Protein AF-D2D9D9-F1 (afdb_monomer)

Radius of gyration: 27.22 Å; Cα contacts (8 Å, |Δi|>4): 81; chains: 1; bounding box: 69×45×78 Å

Solvent-accessible surface area (backbone atoms only — not comparable to full-atom values): 8453 Å² total; per-residue (Å²): 134,62,68,68,55,54,53,51,51,52,51,54,36,50,55,30,34,56,52,27,52,53,50,51,52,50,52,54,50,52,54,51,50,51,52,51,52,48,51,55,46,52,54,55,36,72,75,48,90,46,71,68,58,36,52,54,34,51,49,49,47,49,50,49,51,51,49,49,52,49,47,52,64,50,51,58,57,39,53,36,64,33,44,45,39,50,65,57,51,53,48,48,53,60,70,25,60,87,40,64,71,54,38,49,53,54,48,51,45,53,74,67,71,53,85,52,22,35,51,56,53,53,52,50,53,48,54,44,49,55,51,52,51,51,51,50,53,51,53,50,52,49,51,52,51,53,50,53,50,50,55,57,56,60,64,71,76,113

Secondary structure (DSSP, 8-state):
--HHHHHHHHHHHHHHHHHHHHHHHHHHHHHHHHHHHHHHHHHHHHH---HHHHHHHHHHHHHHHHHHHHHHHHHHHHHHHSBPPHHHHHHHHHHTTT-HHHHHHHHHHHHTT---BHHHHHHHHHHHHHHHHHHHHHHHHHHHHHHHHHHHHHTT--

Organism: Klebsiella pneumoniae (NCBI:txid573)

Sequence (158 aa):
MHKSENEKIDFILDEHERISRKQGSLCMALGKGFLVIAILCGVATFCVSGLYLKSLCLSVACCCGVFSRIFNYYSVPEESRMVLSRQELLRLMRLTEDVPDVRQELLNRLLSGKKLTGRDEKDIRRLWQEKVDAMQESATRQREQDTIRKFAEESKVC

pLDDT: mean 73.34, std 10.88, range [45.28, 91.06]

Nearest PDB structures (foldseek):
  6z0c-assembly1_A  TM=5.214E-01  e=1.054E+00  Escherichia coli
  6z0c-assembly4_D  TM=5.423E-01  e=1.989E+00  Escherichia coli
  4ilo-assembly1_A  TM=4.657E-01  e=2.107E+00  Chlamydia trachomatis L2/434/Bu
  3na7-assembly1_A  TM=5.092E-01  e=2.655E+00  Helicobacter pylori NCTC 11638

Mean predicted aligned error: 13.53 Å

Structure (mmCIF, N/CA/C/O backbone):
data_AF-D2D9D9-F1
#
_entry.id   AF-D2D9D9-F1
#
loop_
_atom_site.group_PDB
_atom_site.id
_atom_site.type_symbol
_atom_site.label_atom_id
_atom_site.label_alt_id
_atom_site.label_comp_id
_atom_site.label_asym_id
_atom_site.label_entity_id
_atom_site.label_seq_id
_atom_site.pdbx_PDB_ins_code
_atom_site.Cartn_x
_atom_site.Cartn_y
_atom_site.Cartn_z
_atom_site.occupancy
_atom_site.B_iso_or_equiv
_atom_site.auth_seq_id
_atom_site.auth_comp_id
_atom_site.auth_asym_id
_atom_site.auth_atom_id
_atom_site.pdbx_PDB_model_num
ATOM 1 N N . MET A 1 1 ? -21.467 23.357 1.519 1.00 49.03 1 MET A N 1
ATOM 2 C CA . MET A 1 1 ? -20.131 23.715 0.992 1.00 49.03 1 MET A CA 1
ATOM 3 C C . MET A 1 1 ? -19.292 22.465 0.654 1.00 49.03 1 MET A C 1
ATOM 5 O O . MET A 1 1 ? -18.087 22.510 0.791 1.00 49.03 1 MET A O 1
ATOM 9 N N . HIS A 1 2 ? -19.892 21.361 0.172 1.00 54.91 2 HIS A N 1
ATOM 10 C CA . HIS A 1 2 ? -19.190 20.068 -0.008 1.00 54.91 2 HIS A CA 1
ATOM 11 C C . HIS A 1 2 ? -18.722 19.760 -1.439 1.00 54.91 2 HIS A C 1
ATOM 13 O O . HIS A 1 2 ? -17.926 18.851 -1.650 1.00 54.91 2 HIS A O 1
ATOM 19 N N . LYS A 1 3 ? -19.197 20.507 -2.442 1.00 56.75 3 LYS A N 1
ATOM 20 C CA . LYS A 1 3 ? -18.865 20.228 -3.848 1.00 56.75 3 LYS A CA 1
ATOM 21 C C . LYS A 1 3 ? -17.393 20.529 -4.167 1.00 56.75 3 LYS A C 1
ATOM 23 O O . LYS A 1 3 ? -16.736 19.738 -4.826 1.00 56.75 3 LYS A O 1
ATOM 28 N N . SER A 1 4 ? -16.867 21.614 -3.594 1.00 68.00 4 SER A N 1
ATOM 29 C CA . SER A 1 4 ? -15.474 22.043 -3.775 1.00 68.00 4 SER A CA 1
ATOM 30 C C . SER A 1 4 ? -14.457 21.075 -3.154 1.00 68.00 4 SER A C 1
ATOM 32 O O . SER A 1 4 ? -13.384 20.872 -3.712 1.00 68.00 4 SER A O 1
ATOM 34 N N . GLU A 1 5 ? -14.777 20.464 -2.011 1.00 64.44 5 GLU A N 1
ATOM 35 C CA . GLU A 1 5 ? -13.865 19.535 -1.329 1.00 64.44 5 GLU A CA 1
ATOM 36 C C . GLU A 1 5 ? -13.764 18.202 -2.070 1.00 64.44 5 GLU A C 1
ATOM 38 O O . GLU A 1 5 ? -12.663 17.698 -2.281 1.00 64.44 5 GLU A O 1
ATOM 43 N N . ASN A 1 6 ? -14.893 17.678 -2.549 1.00 69.25 6 ASN A N 1
ATOM 44 C CA . ASN A 1 6 ? -14.914 16.440 -3.322 1.00 69.25 6 ASN A CA 1
ATOM 45 C C . ASN A 1 6 ? -14.174 16.584 -4.660 1.00 69.25 6 ASN A C 1
ATOM 47 O O . ASN A 1 6 ? -13.436 15.682 -5.044 1.00 69.25 6 ASN A O 1
ATOM 51 N N . GLU A 1 7 ? -14.311 17.728 -5.336 1.00 76.44 7 GLU A N 1
ATOM 52 C CA . GLU A 1 7 ? -13.581 18.017 -6.579 1.00 76.44 7 GLU A CA 1
ATOM 53 C C . GLU A 1 7 ? -12.063 18.120 -6.344 1.00 76.44 7 GLU A C 1
ATOM 55 O O . GLU A 1 7 ? -11.275 17.606 -7.136 1.00 76.44 7 GLU A O 1
ATOM 60 N N . LYS A 1 8 ? -11.632 18.719 -5.224 1.00 70.94 8 LYS A N 1
ATOM 61 C CA . LYS A 1 8 ? -10.208 18.770 -4.847 1.00 70.94 8 LYS A CA 1
ATOM 62 C C . LYS A 1 8 ? -9.639 17.388 -4.542 1.00 70.94 8 LYS A C 1
ATOM 64 O O . LYS A 1 8 ? -8.515 17.098 -4.944 1.00 70.94 8 LYS A O 1
ATOM 69 N N . ILE A 1 9 ? -10.400 16.550 -3.839 1.00 69.38 9 ILE A N 1
ATOM 70 C CA . ILE A 1 9 ? -9.984 15.180 -3.529 1.00 69.38 9 ILE A CA 1
ATOM 71 C C . ILE A 1 9 ? -9.822 14.388 -4.824 1.00 69.38 9 ILE A C 1
ATOM 73 O O . ILE A 1 9 ? -8.786 13.758 -4.998 1.00 69.38 9 ILE A O 1
ATOM 77 N N . ASP A 1 10 ? -10.783 14.463 -5.748 1.00 75.19 10 ASP A N 1
ATOM 78 C CA . ASP A 1 10 ? -10.720 13.710 -7.007 1.00 75.19 10 ASP A CA 1
ATOM 79 C C . ASP A 1 10 ? -9.559 14.185 -7.905 1.00 75.19 10 ASP A C 1
ATOM 81 O O . ASP A 1 10 ? -8.875 13.361 -8.506 1.00 75.19 10 ASP A O 1
ATOM 85 N N . PHE A 1 11 ? -9.232 15.485 -7.901 1.00 75.69 11 PHE A N 1
ATOM 86 C CA . PHE A 1 11 ? -8.048 16.013 -8.593 1.00 75.69 11 PHE A CA 1
ATOM 87 C C . PHE A 1 11 ? -6.722 15.494 -8.009 1.00 75.69 11 PHE A C 1
ATOM 89 O O . PHE A 1 11 ? -5.820 15.096 -8.748 1.00 75.69 11 PHE A O 1
ATOM 96 N N . ILE A 1 12 ? -6.589 15.468 -6.677 1.00 72.31 12 ILE A N 1
ATOM 97 C CA . ILE A 1 12 ? -5.400 14.910 -6.006 1.00 72.31 12 ILE A CA 1
ATOM 98 C C . ILE A 1 12 ? -5.264 13.418 -6.327 1.00 72.31 12 ILE A C 1
ATOM 100 O O . ILE A 1 12 ? -4.156 12.917 -6.531 1.00 72.31 12 ILE A O 1
ATOM 104 N N . LEU A 1 13 ? -6.399 12.724 -6.390 1.00 71.50 13 LEU A N 1
ATOM 105 C CA . LEU A 1 13 ? -6.495 11.301 -6.672 1.00 71.50 13 LEU A CA 1
ATOM 106 C C . LEU A 1 13 ? -6.054 10.969 -8.106 1.00 71.50 13 LEU A C 1
ATOM 108 O O . LEU A 1 13 ? -5.306 10.009 -8.300 1.00 71.50 13 LEU A O 1
ATOM 112 N N . ASP A 1 14 ? -6.461 11.781 -9.083 1.00 77.19 14 ASP A N 1
ATOM 113 C CA . ASP A 1 14 ? -6.068 11.637 -10.490 1.00 77.19 14 ASP A CA 1
ATOM 114 C C . ASP A 1 14 ? -4.567 11.902 -10.698 1.00 77.19 14 ASP A C 1
ATOM 116 O O . ASP A 1 14 ? -3.873 11.123 -11.356 1.00 77.19 14 ASP A O 1
ATOM 120 N N . GLU A 1 15 ? -4.003 12.930 -10.052 1.00 74.94 15 GLU A N 1
ATOM 121 C CA . GLU A 1 15 ? -2.561 13.201 -10.149 1.00 74.94 15 GLU A CA 1
ATOM 122 C C . GLU A 1 15 ? -1.727 12.091 -9.484 1.00 74.94 15 GLU A C 1
ATOM 124 O O . GLU A 1 15 ? -0.679 11.690 -10.005 1.00 74.94 15 GLU A O 1
ATOM 129 N N . HIS A 1 16 ? -2.210 11.535 -8.369 1.00 71.94 16 HIS A N 1
ATOM 130 C CA . HIS A 1 16 ? -1.629 10.348 -7.741 1.00 71.94 16 HIS A CA 1
ATOM 131 C C . HIS A 1 16 ? -1.633 9.139 -8.684 1.00 71.94 16 HIS A C 1
ATOM 133 O O . HIS A 1 16 ? -0.610 8.464 -8.829 1.00 71.94 16 HIS A O 1
ATOM 139 N N . GLU A 1 17 ? -2.751 8.886 -9.369 1.00 71.44 17 GLU A N 1
ATOM 140 C CA . GLU A 1 17 ? -2.871 7.806 -10.347 1.00 71.44 17 GLU A CA 1
ATOM 141 C C . GLU A 1 17 ? -1.933 8.013 -11.541 1.00 71.44 17 GLU A C 1
ATOM 143 O O . GLU A 1 17 ? -1.247 7.077 -11.962 1.00 71.44 17 GLU A O 1
ATOM 148 N N . ARG A 1 18 ? -1.834 9.240 -12.059 1.00 70.88 18 ARG A N 1
ATOM 149 C CA . ARG A 1 18 ? -0.951 9.578 -13.180 1.00 70.88 18 ARG A CA 1
ATOM 150 C C . ARG A 1 18 ? 0.517 9.330 -12.842 1.00 70.88 18 ARG A C 1
ATOM 152 O O . ARG A 1 18 ? 1.255 8.760 -13.652 1.00 70.88 18 ARG A O 1
ATOM 159 N N . ILE A 1 19 ? 0.942 9.719 -11.641 1.00 68.62 19 ILE A N 1
ATOM 160 C CA . ILE A 1 19 ? 2.311 9.502 -11.159 1.00 68.62 19 ILE A CA 1
ATOM 161 C C . ILE A 1 19 ? 2.565 8.014 -10.911 1.00 68.62 19 ILE A C 1
ATOM 163 O O . ILE A 1 19 ? 3.588 7.496 -11.365 1.00 68.62 19 ILE A O 1
ATOM 167 N N . SER A 1 20 ? 1.628 7.323 -10.259 1.00 65.88 20 SER A N 1
ATOM 168 C CA . SER A 1 20 ? 1.707 5.883 -9.995 1.00 65.88 20 SER A CA 1
ATOM 169 C C . SER A 1 20 ? 1.818 5.086 -11.297 1.00 65.88 20 SER A C 1
ATOM 171 O O . SER A 1 20 ? 2.719 4.265 -11.453 1.00 65.88 20 SER A O 1
ATOM 173 N N . ARG A 1 21 ? 0.998 5.405 -12.305 1.00 67.06 21 ARG A N 1
ATOM 174 C CA . ARG A 1 21 ? 1.032 4.764 -13.627 1.00 67.06 21 ARG A CA 1
ATOM 175 C C . ARG A 1 21 ? 2.357 5.009 -14.350 1.00 67.06 21 ARG A C 1
ATOM 177 O O . ARG A 1 21 ? 2.911 4.090 -14.954 1.00 67.06 21 ARG A O 1
ATOM 184 N N . LYS A 1 22 ? 2.896 6.231 -14.268 1.00 70.31 22 LYS A N 1
ATOM 185 C CA . LYS A 1 22 ? 4.189 6.579 -14.874 1.00 70.31 22 LYS A CA 1
ATOM 186 C C . LYS A 1 22 ? 5.347 5.848 -14.187 1.00 70.31 22 LYS A C 1
ATOM 188 O O . LYS A 1 22 ? 6.198 5.297 -14.879 1.00 70.31 22 LYS A O 1
ATOM 193 N N . GLN A 1 23 ? 5.356 5.786 -12.854 1.00 64.25 23 GLN A N 1
ATOM 194 C CA . GLN A 1 23 ? 6.354 5.030 -12.089 1.00 64.25 23 GLN A CA 1
ATOM 195 C C . GLN A 1 23 ? 6.238 3.518 -12.326 1.00 64.25 23 GLN A C 1
ATOM 197 O O . GLN A 1 23 ? 7.249 2.872 -12.589 1.00 64.25 23 GLN A O 1
ATOM 202 N N . GLY A 1 24 ? 5.025 2.961 -12.320 1.00 65.19 24 GLY A N 1
ATOM 203 C CA . GLY A 1 24 ? 4.778 1.544 -12.588 1.00 65.19 24 GLY A CA 1
ATOM 204 C C . GLY A 1 24 ? 5.219 1.128 -13.992 1.00 65.19 24 GLY A C 1
ATOM 205 O O . GLY A 1 24 ? 5.879 0.103 -14.156 1.00 65.19 24 GLY A O 1
ATOM 206 N N . SER A 1 25 ? 4.949 1.957 -15.007 1.00 65.88 25 SER A N 1
ATOM 207 C CA . SER A 1 25 ? 5.425 1.709 -16.373 1.00 65.88 25 SER A CA 1
ATOM 208 C C . SER A 1 25 ? 6.951 1.744 -16.477 1.00 65.88 25 SER A C 1
ATOM 210 O O . SER A 1 25 ? 7.521 0.925 -17.196 1.00 65.88 25 SER A O 1
ATOM 212 N N . LEU A 1 26 ? 7.618 2.668 -15.778 1.00 65.62 26 LEU A N 1
ATOM 213 C CA . LEU A 1 26 ? 9.080 2.757 -15.772 1.00 65.62 26 LEU A CA 1
ATOM 214 C C . LEU A 1 26 ? 9.713 1.569 -15.039 1.00 65.62 26 LEU A C 1
ATOM 216 O O . LEU A 1 26 ? 10.640 0.962 -15.566 1.00 65.62 26 LEU A O 1
ATOM 220 N N . CYS A 1 27 ? 9.174 1.181 -13.882 1.00 63.75 27 CYS A N 1
ATOM 221 C CA . CYS A 1 27 ? 9.647 0.026 -13.120 1.00 63.75 27 CYS A CA 1
ATOM 222 C C . CYS A 1 27 ? 9.476 -1.282 -13.909 1.00 63.75 27 CYS A C 1
ATOM 224 O O . CYS A 1 27 ? 10.411 -2.076 -14.015 1.00 63.75 27 CYS A O 1
ATOM 226 N N . MET A 1 28 ? 8.312 -1.495 -14.536 1.00 64.00 28 MET A N 1
ATOM 227 C CA . MET A 1 28 ? 8.078 -2.676 -15.374 1.00 64.00 28 MET A CA 1
ATOM 228 C C . MET A 1 28 ? 8.971 -2.697 -16.620 1.00 64.00 28 MET A C 1
ATOM 230 O O . MET A 1 28 ? 9.445 -3.765 -17.010 1.00 64.00 28 MET A O 1
ATOM 234 N N . ALA A 1 29 ? 9.217 -1.542 -17.247 1.00 66.88 29 ALA A N 1
ATOM 235 C CA . ALA A 1 29 ? 10.105 -1.444 -18.404 1.00 66.88 29 ALA A CA 1
ATOM 236 C C . ALA A 1 29 ? 11.567 -1.732 -18.027 1.00 66.88 29 ALA A C 1
ATOM 238 O O . ALA A 1 29 ? 12.229 -2.513 -18.712 1.00 66.88 29 ALA A O 1
ATOM 239 N N . LEU A 1 30 ? 12.050 -1.168 -16.916 1.00 66.75 30 LEU A N 1
ATOM 240 C CA . LEU A 1 30 ? 13.402 -1.408 -16.405 1.00 66.75 30 LEU A CA 1
ATOM 241 C C . LEU A 1 30 ? 13.598 -2.873 -15.994 1.00 66.75 30 LEU A C 1
ATOM 243 O O . LEU A 1 30 ? 14.586 -3.488 -16.394 1.00 66.75 30 LEU A O 1
ATOM 247 N N . GLY A 1 31 ? 12.633 -3.465 -15.282 1.00 67.62 31 GLY A N 1
ATOM 248 C CA . GLY A 1 31 ? 12.682 -4.875 -14.886 1.00 67.62 31 GLY A CA 1
ATOM 249 C C . GLY A 1 31 ? 12.711 -5.833 -16.083 1.00 67.62 31 GLY A C 1
ATOM 250 O O . GLY A 1 31 ? 13.525 -6.757 -16.120 1.00 67.62 31 GLY A O 1
ATOM 251 N N . LYS A 1 32 ? 11.882 -5.585 -17.109 1.00 70.06 32 LYS A N 1
ATOM 252 C CA . LYS A 1 32 ? 11.898 -6.371 -18.356 1.00 70.06 32 LYS A CA 1
ATOM 253 C C . LYS A 1 32 ? 13.202 -6.192 -19.136 1.00 70.06 32 LYS A C 1
ATOM 255 O O . LYS A 1 32 ? 13.741 -7.178 -19.632 1.00 70.06 32 LYS A O 1
ATOM 260 N N . GLY A 1 33 ? 13.726 -4.968 -19.219 1.00 70.12 33 GLY A N 1
ATOM 261 C CA . GLY A 1 33 ? 15.007 -4.690 -19.872 1.00 70.12 33 GLY A CA 1
ATOM 262 C C . GLY A 1 33 ? 16.161 -5.452 -19.221 1.00 70.12 33 GLY A C 1
ATOM 263 O O . GLY A 1 33 ? 16.961 -6.077 -19.916 1.00 70.12 33 GLY A O 1
ATOM 264 N N . PHE A 1 34 ? 16.197 -5.487 -17.888 1.00 69.69 34 PHE A N 1
ATOM 265 C CA . PHE A 1 34 ? 17.227 -6.207 -17.145 1.00 69.69 34 PHE A CA 1
ATOM 266 C C . PHE A 1 34 ? 17.178 -7.725 -17.376 1.00 69.69 34 PHE A C 1
ATOM 268 O O . PHE A 1 34 ? 18.216 -8.356 -17.575 1.00 69.69 34 PHE A O 1
ATOM 275 N N . LEU A 1 35 ? 15.973 -8.303 -17.438 1.00 69.69 35 LEU A N 1
ATOM 276 C CA . LEU A 1 35 ? 15.772 -9.722 -17.746 1.00 69.69 35 LEU A CA 1
ATOM 277 C C . LEU A 1 35 ? 16.284 -10.082 -19.152 1.00 69.69 35 LEU A C 1
ATOM 279 O O . LEU A 1 35 ? 16.972 -11.085 -19.325 1.00 69.69 35 LEU A O 1
ATOM 283 N N . VAL A 1 36 ? 15.981 -9.251 -20.154 1.00 75.94 36 VAL A N 1
ATOM 284 C CA . VAL A 1 36 ? 16.428 -9.471 -21.540 1.00 75.94 36 VAL A CA 1
ATOM 285 C C . VAL A 1 36 ? 17.951 -9.388 -21.644 1.00 75.94 36 VAL A C 1
ATOM 287 O O . VAL A 1 36 ? 18.563 -10.252 -22.271 1.00 75.94 36 VAL A O 1
ATOM 290 N N . ILE A 1 37 ? 18.576 -8.405 -20.986 1.00 74.75 37 ILE A N 1
ATOM 291 C CA . ILE A 1 37 ? 20.041 -8.273 -20.937 1.00 74.75 37 ILE A CA 1
ATOM 292 C C . ILE A 1 37 ? 20.673 -9.506 -20.277 1.00 74.75 37 ILE A C 1
ATOM 294 O O . ILE A 1 37 ? 21.664 -10.027 -20.787 1.00 74.75 37 ILE A O 1
ATOM 298 N N . ALA A 1 38 ? 20.086 -10.016 -19.190 1.00 68.44 38 ALA A N 1
ATOM 299 C CA . ALA A 1 38 ? 20.570 -11.219 -18.519 1.00 68.44 38 ALA A CA 1
ATOM 300 C C . ALA A 1 38 ? 20.495 -12.466 -19.420 1.00 68.44 38 ALA A C 1
ATOM 302 O O . ALA A 1 38 ? 21.457 -13.231 -19.484 1.00 68.44 38 ALA A O 1
ATOM 303 N N . ILE A 1 39 ? 19.395 -12.650 -20.161 1.00 75.44 39 ILE A N 1
ATOM 304 C CA . ILE A 1 39 ? 19.228 -13.774 -21.097 1.00 75.44 39 ILE A CA 1
ATOM 305 C C . ILE A 1 39 ? 20.220 -13.666 -22.262 1.00 75.44 39 ILE A C 1
ATOM 307 O O . ILE A 1 39 ? 20.899 -14.643 -22.573 1.00 75.44 39 ILE A O 1
ATOM 311 N N . LEU A 1 40 ? 20.355 -12.483 -22.875 1.00 76.00 40 LEU A N 1
ATOM 312 C CA . LEU A 1 40 ? 21.316 -12.245 -23.960 1.00 76.00 40 LEU A CA 1
ATOM 313 C C . LEU A 1 40 ? 22.759 -12.485 -23.502 1.00 76.00 40 LEU A C 1
ATOM 315 O O . LEU A 1 40 ? 23.536 -13.111 -24.223 1.00 76.00 40 LEU A O 1
ATOM 319 N N . CYS A 1 41 ? 23.105 -12.043 -22.290 1.00 70.06 41 CYS A N 1
ATOM 320 C CA . CYS A 1 41 ? 24.408 -12.311 -21.691 1.00 70.06 41 CYS A CA 1
ATOM 321 C C . CYS A 1 41 ? 24.620 -13.817 -21.476 1.00 70.06 41 CYS A C 1
ATOM 323 O O . CYS A 1 41 ? 25.656 -14.346 -21.872 1.00 70.06 41 CYS A O 1
ATOM 325 N N . GLY A 1 42 ? 23.612 -14.529 -20.960 1.00 67.81 42 GLY A N 1
ATOM 326 C CA . GLY A 1 42 ? 23.624 -15.987 -20.822 1.00 67.81 42 GLY A CA 1
ATOM 327 C C . GLY A 1 42 ? 23.888 -16.714 -22.143 1.00 67.81 42 GLY A C 1
ATOM 328 O O . GLY A 1 42 ? 24.768 -17.571 -22.20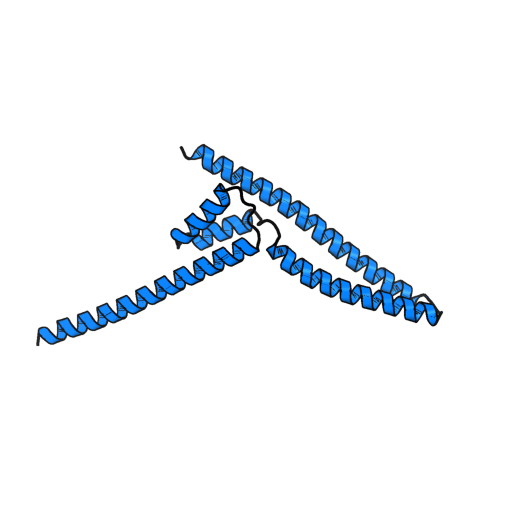7 1.00 67.81 42 GLY A O 1
ATOM 329 N N . VAL A 1 43 ? 23.199 -16.335 -23.222 1.00 71.56 43 VAL A N 1
ATOM 330 C CA . VAL A 1 43 ? 23.396 -16.934 -24.555 1.00 71.56 43 VAL A CA 1
ATOM 331 C C . VAL A 1 43 ? 24.794 -16.627 -25.105 1.00 71.56 43 VAL A C 1
ATOM 333 O O . VAL A 1 43 ? 25.463 -17.524 -25.617 1.00 71.56 43 VAL A O 1
ATOM 336 N N . ALA A 1 44 ? 25.286 -15.396 -24.939 1.00 65.69 44 ALA A N 1
ATOM 337 C CA . ALA A 1 44 ? 26.636 -15.019 -25.356 1.00 65.69 44 ALA A CA 1
ATOM 338 C C . ALA A 1 44 ? 27.725 -15.835 -24.634 1.00 65.69 44 ALA A C 1
ATOM 340 O O . ALA A 1 44 ? 28.724 -16.197 -25.256 1.00 65.69 44 ALA A O 1
ATOM 341 N N . THR A 1 45 ? 27.515 -16.199 -23.360 1.00 64.12 45 THR A N 1
ATOM 342 C CA . THR A 1 45 ? 28.445 -17.075 -22.621 1.00 64.12 45 THR A CA 1
ATOM 343 C C . THR A 1 45 ? 28.576 -18.463 -23.263 1.00 64.12 45 THR A C 1
ATOM 345 O O . THR A 1 45 ? 29.656 -19.057 -23.238 1.00 64.12 45 THR A O 1
ATOM 348 N N . PHE A 1 46 ? 27.489 -18.971 -23.857 1.00 63.53 46 PHE A N 1
ATOM 349 C CA . PHE A 1 46 ? 27.408 -20.312 -24.433 1.00 63.53 46 PHE A CA 1
ATOM 350 C C . PHE A 1 46 ? 28.051 -20.386 -25.825 1.00 63.53 46 PHE A C 1
ATOM 352 O O . PHE A 1 46 ? 28.641 -21.404 -26.182 1.00 63.53 46 PHE A O 1
ATOM 359 N N . CYS A 1 47 ? 27.990 -19.298 -26.600 1.00 62.12 47 CYS A N 1
ATOM 360 C CA . CYS A 1 47 ? 28.494 -19.250 -27.975 1.00 62.12 47 CYS A CA 1
ATOM 361 C C . CYS A 1 47 ? 30.015 -19.040 -28.103 1.00 62.12 47 CYS A C 1
ATOM 363 O O . CYS A 1 47 ? 30.549 -19.202 -29.199 1.00 62.12 47 CYS A O 1
ATOM 365 N N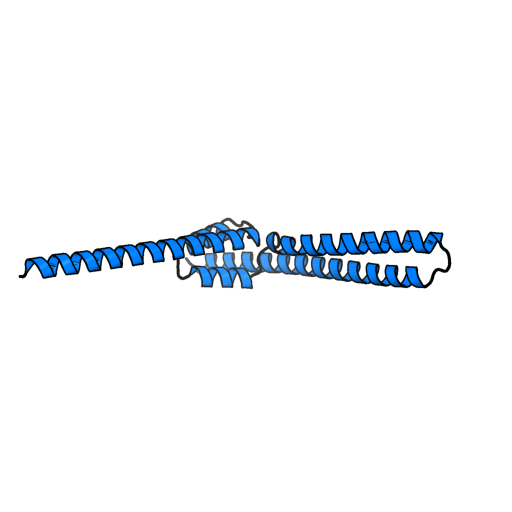 . VAL A 1 48 ? 30.733 -18.673 -27.034 1.00 61.81 48 VAL A N 1
ATOM 366 C CA . VAL A 1 48 ? 32.161 -18.321 -27.129 1.00 61.81 48 VAL A CA 1
ATOM 367 C C . VAL A 1 48 ? 33.081 -19.449 -26.642 1.00 61.81 48 VAL A C 1
ATOM 369 O O . VAL A 1 48 ? 33.068 -19.843 -25.477 1.00 61.81 48 VAL A O 1
ATOM 372 N N . SER A 1 49 ? 33.958 -19.933 -27.528 1.00 62.66 49 SER A N 1
ATOM 373 C CA . SER A 1 49 ? 34.887 -21.052 -27.271 1.00 62.66 49 SER A CA 1
ATOM 374 C C . SER A 1 49 ? 36.150 -20.695 -26.465 1.00 62.66 49 SER A C 1
ATOM 376 O O . SER A 1 49 ? 36.880 -21.594 -26.053 1.00 62.66 49 SER A O 1
ATOM 378 N N . GLY A 1 50 ? 36.426 -19.412 -26.207 1.00 67.00 50 GLY A N 1
ATOM 379 C CA . GLY A 1 50 ? 37.625 -18.964 -25.483 1.00 67.00 50 GLY A CA 1
ATOM 380 C C . GLY A 1 50 ? 37.484 -19.025 -23.956 1.00 67.00 50 GLY A C 1
ATOM 381 O O . GLY A 1 50 ? 36.558 -18.437 -23.402 1.00 67.00 50 GLY A O 1
ATOM 382 N N . LEU A 1 51 ? 38.433 -19.667 -23.260 1.00 63.69 51 LEU A N 1
ATOM 383 C CA . LEU A 1 51 ? 38.466 -19.780 -21.785 1.00 63.69 51 LEU A CA 1
ATOM 384 C C . LEU A 1 51 ? 38.402 -18.418 -21.067 1.00 63.69 51 LEU A C 1
ATOM 386 O O . LEU A 1 51 ? 37.729 -18.284 -20.046 1.00 63.69 51 LEU A O 1
ATOM 390 N N . TYR A 1 52 ? 39.050 -17.394 -21.629 1.00 61.84 52 TYR A N 1
ATOM 391 C CA . TYR A 1 52 ? 39.067 -16.038 -21.069 1.00 61.84 52 TYR A CA 1
ATOM 392 C C . TYR A 1 52 ? 37.706 -15.338 -21.192 1.00 61.84 52 TYR A C 1
ATOM 394 O O . TYR A 1 52 ? 37.217 -14.744 -20.233 1.00 61.84 52 TYR A O 1
ATOM 402 N N . LEU A 1 53 ? 37.057 -15.471 -22.355 1.00 66.38 53 LEU A N 1
ATOM 403 C CA . LEU A 1 53 ? 35.708 -14.951 -22.568 1.00 66.38 53 LEU A CA 1
ATOM 404 C C . LEU A 1 53 ? 34.680 -15.707 -21.726 1.00 66.38 53 LEU A C 1
ATOM 406 O O . LEU A 1 53 ? 33.811 -15.056 -21.168 1.00 66.38 53 LEU A O 1
ATOM 410 N N . LYS A 1 54 ? 34.806 -17.029 -21.542 1.00 68.75 54 LYS A N 1
ATOM 411 C CA . LYS A 1 54 ? 33.937 -17.806 -20.637 1.00 68.75 54 LYS A CA 1
ATOM 412 C C . LYS A 1 54 ? 33.990 -17.295 -19.198 1.00 68.75 54 LYS A C 1
ATOM 414 O O . LYS A 1 54 ? 32.942 -17.103 -18.592 1.00 68.75 54 LYS A O 1
ATOM 419 N N . SER A 1 55 ? 35.190 -17.030 -18.677 1.00 68.62 55 SER A N 1
ATOM 420 C CA . SER A 1 55 ? 35.372 -16.462 -17.333 1.00 68.62 55 SER A CA 1
ATOM 421 C C . SER A 1 55 ? 34.774 -15.053 -17.217 1.00 68.62 55 SER A C 1
ATOM 423 O O . SER A 1 55 ? 34.005 -14.776 -16.295 1.00 68.62 55 SER A O 1
ATOM 425 N N . LEU A 1 56 ? 35.040 -14.179 -18.197 1.00 67.56 56 LEU A N 1
ATOM 426 C CA . LEU A 1 56 ? 34.483 -12.824 -18.240 1.00 67.56 56 LEU A CA 1
ATOM 427 C C . LEU A 1 56 ? 32.946 -12.839 -18.313 1.00 67.56 56 LEU A C 1
ATOM 429 O O . LEU A 1 56 ? 32.280 -12.088 -17.609 1.00 67.56 56 LEU A O 1
ATOM 433 N N . CYS A 1 57 ? 32.371 -13.721 -19.130 1.00 66.62 57 CYS A N 1
ATOM 434 C CA . CYS A 1 57 ? 30.927 -13.831 -19.313 1.00 66.62 57 CYS A CA 1
ATOM 435 C C . CYS A 1 57 ? 30.234 -14.457 -18.089 1.00 66.62 57 CYS A C 1
ATOM 437 O O . CYS A 1 57 ? 29.163 -13.997 -17.707 1.00 66.62 57 CYS A O 1
ATOM 439 N N . LEU A 1 58 ? 30.858 -15.434 -17.418 1.00 68.25 58 LEU A N 1
ATOM 440 C CA . LEU A 1 58 ? 30.364 -15.979 -16.146 1.00 68.25 58 LEU A CA 1
ATOM 441 C C . LEU A 1 58 ? 30.370 -14.913 -15.039 1.00 68.25 58 LEU A C 1
ATOM 443 O O . LEU A 1 58 ? 29.410 -14.804 -14.279 1.00 68.25 58 LEU A O 1
ATOM 447 N N . SER A 1 59 ? 31.430 -14.102 -14.981 1.00 71.88 59 SER A N 1
ATOM 448 C CA . SER A 1 59 ? 31.543 -12.941 -14.091 1.00 71.88 59 SER A CA 1
ATOM 449 C C . SER A 1 59 ? 30.410 -11.940 -14.332 1.00 71.88 59 SER A C 1
ATOM 451 O O . SER A 1 59 ? 29.688 -11.595 -13.397 1.00 71.88 59 SER A O 1
ATOM 453 N N . VAL A 1 60 ? 30.181 -11.535 -15.586 1.00 72.25 60 VAL A N 1
ATOM 454 C CA . VAL A 1 60 ? 29.105 -10.595 -15.935 1.00 72.25 60 VAL A CA 1
ATOM 455 C C . VAL A 1 60 ? 27.732 -11.195 -15.641 1.00 72.25 60 VAL A C 1
ATOM 457 O O . VAL A 1 60 ? 26.908 -10.516 -15.042 1.00 72.25 60 VAL A O 1
ATOM 460 N N . ALA A 1 61 ? 27.490 -12.467 -15.965 1.00 70.50 61 ALA A N 1
ATOM 461 C CA . ALA A 1 61 ? 26.230 -13.142 -15.655 1.00 70.50 61 ALA A CA 1
ATOM 462 C C . ALA A 1 61 ? 25.981 -13.247 -14.140 1.00 70.50 61 ALA A C 1
ATOM 464 O O . ALA A 1 61 ? 24.859 -13.021 -13.686 1.00 70.50 61 ALA A O 1
ATOM 465 N N . CYS A 1 62 ? 27.018 -13.531 -13.346 1.00 71.75 62 CYS A N 1
ATOM 466 C CA . CYS A 1 62 ? 26.937 -13.569 -11.886 1.00 71.75 62 CYS A CA 1
ATOM 467 C C . CYS A 1 62 ? 26.639 -12.177 -11.312 1.00 71.75 62 CYS A C 1
ATOM 469 O O . CYS A 1 62 ? 25.705 -12.018 -10.525 1.00 71.75 62 CYS A O 1
ATOM 471 N N . CYS A 1 63 ? 27.350 -11.150 -11.784 1.00 71.50 63 CYS A N 1
ATOM 472 C CA . CYS A 1 63 ? 27.082 -9.758 -11.441 1.00 71.50 63 CYS A CA 1
ATOM 473 C C . CYS A 1 63 ? 25.643 -9.377 -11.812 1.00 71.50 63 CYS A C 1
ATOM 475 O O . CYS A 1 63 ? 24.896 -8.924 -10.951 1.00 71.50 63 CYS A O 1
ATOM 477 N N . CYS A 1 64 ? 25.200 -9.632 -13.044 1.00 68.88 64 CYS A N 1
ATOM 478 C CA . CYS A 1 64 ? 23.829 -9.383 -13.490 1.00 68.88 64 CYS A CA 1
ATOM 479 C C . CYS A 1 64 ? 22.798 -10.163 -12.664 1.00 68.88 64 CYS A C 1
ATOM 481 O O . CYS A 1 64 ? 21.751 -9.620 -12.340 1.00 68.88 64 CYS A O 1
ATOM 483 N N . GLY A 1 65 ? 23.063 -11.403 -12.259 1.00 72.75 65 GLY A N 1
ATOM 484 C CA . GLY A 1 65 ? 22.166 -12.164 -11.385 1.00 72.75 65 GLY A CA 1
ATOM 485 C C . GLY A 1 65 ? 22.025 -11.533 -9.997 1.00 72.75 65 GLY A C 1
ATOM 486 O O . GLY A 1 65 ? 20.910 -11.347 -9.505 1.00 72.75 65 GLY A O 1
ATOM 487 N N . VAL A 1 66 ? 23.144 -11.132 -9.388 1.00 73.94 66 VAL A N 1
ATOM 488 C CA . VAL A 1 66 ? 23.166 -10.460 -8.081 1.00 73.94 66 VAL A CA 1
ATOM 489 C C . VAL A 1 66 ? 22.500 -9.088 -8.166 1.00 73.94 66 VAL A C 1
ATOM 491 O O . VAL A 1 66 ? 21.628 -8.790 -7.354 1.00 73.94 66 VAL A O 1
ATOM 494 N N . PHE A 1 67 ? 22.814 -8.290 -9.187 1.00 69.06 67 PHE A N 1
ATOM 495 C CA . PHE A 1 67 ? 22.146 -7.015 -9.437 1.00 69.06 67 PHE A CA 1
ATOM 496 C C . PHE A 1 67 ? 20.657 -7.205 -9.740 1.00 69.06 67 PHE A C 1
ATOM 498 O O . PHE A 1 67 ? 19.873 -6.407 -9.254 1.00 69.06 67 PHE A O 1
ATOM 505 N N . SER A 1 68 ? 20.234 -8.277 -10.426 1.00 67.81 68 SER A N 1
ATOM 506 C CA . SER A 1 68 ? 18.805 -8.590 -10.648 1.00 67.81 68 SER A CA 1
ATOM 507 C C . SER A 1 68 ? 18.107 -8.822 -9.318 1.00 67.81 68 SER A C 1
ATOM 509 O O . SER A 1 68 ? 17.030 -8.293 -9.079 1.00 67.81 68 SER A O 1
ATOM 511 N N . ARG A 1 69 ? 18.717 -9.639 -8.449 1.00 67.88 69 ARG A N 1
ATOM 512 C CA . ARG A 1 69 ? 18.202 -9.982 -7.118 1.00 67.88 69 ARG A CA 1
ATOM 513 C C . ARG A 1 69 ? 18.122 -8.755 -6.223 1.00 67.88 69 ARG A C 1
ATOM 515 O O . ARG A 1 69 ? 17.103 -8.561 -5.573 1.00 67.88 69 ARG A O 1
ATOM 522 N N . ILE A 1 70 ? 19.177 -7.942 -6.210 1.00 69.06 70 ILE A N 1
ATOM 523 C CA . ILE A 1 70 ? 19.238 -6.680 -5.474 1.00 69.06 70 ILE A CA 1
ATOM 524 C C . ILE A 1 70 ? 18.171 -5.737 -6.018 1.00 69.06 70 ILE A C 1
ATOM 526 O O . ILE A 1 70 ? 17.345 -5.271 -5.251 1.00 69.06 70 ILE A O 1
ATOM 530 N N . PHE A 1 71 ? 18.119 -5.508 -7.328 1.00 63.66 71 PHE A N 1
ATOM 531 C CA . PHE A 1 71 ? 17.138 -4.616 -7.934 1.00 63.66 71 PHE A CA 1
ATOM 532 C C . PHE A 1 71 ? 15.717 -5.099 -7.670 1.00 63.66 71 PHE A C 1
ATOM 534 O O . PHE A 1 71 ? 14.907 -4.306 -7.242 1.00 63.66 71 PHE A O 1
ATOM 541 N N . ASN A 1 72 ? 15.420 -6.393 -7.781 1.00 62.34 72 ASN A N 1
ATOM 542 C CA . ASN A 1 72 ? 14.109 -6.944 -7.431 1.00 62.34 72 ASN A CA 1
ATOM 543 C C . ASN A 1 72 ? 13.792 -6.743 -5.933 1.00 62.34 72 ASN A C 1
ATOM 545 O O . ASN A 1 72 ? 12.726 -6.247 -5.581 1.00 62.34 72 ASN A O 1
ATOM 549 N N . TYR A 1 73 ? 14.761 -6.995 -5.047 1.00 61.09 73 TYR A N 1
ATOM 550 C CA . TYR A 1 73 ? 14.632 -6.721 -3.614 1.00 61.09 73 TYR A CA 1
ATOM 551 C C . TYR A 1 73 ? 14.528 -5.228 -3.274 1.00 61.09 73 TYR A C 1
ATOM 553 O O . TYR A 1 73 ? 14.000 -4.919 -2.218 1.00 61.09 73 TYR A O 1
ATOM 561 N N . TYR A 1 74 ? 15.014 -4.311 -4.120 1.00 55.25 74 TYR A N 1
ATOM 562 C CA . TYR A 1 74 ? 14.902 -2.854 -3.955 1.00 55.25 74 TYR A CA 1
ATOM 563 C C . TYR A 1 74 ? 13.704 -2.243 -4.710 1.00 55.25 74 TYR A C 1
ATOM 565 O O . TYR A 1 74 ? 13.178 -1.220 -4.278 1.00 55.25 74 TYR A O 1
ATOM 573 N N . SER A 1 75 ? 13.207 -2.899 -5.755 1.00 53.28 75 SER A N 1
ATOM 574 C CA . SER A 1 75 ? 11.962 -2.580 -6.457 1.00 53.28 75 SER A CA 1
ATOM 575 C C . SER A 1 75 ? 10.744 -2.950 -5.610 1.00 53.28 75 SER A C 1
ATOM 577 O O . SER A 1 75 ? 9.758 -2.227 -5.604 1.00 53.28 75 SER A O 1
ATOM 579 N N . VAL A 1 76 ? 10.823 -4.009 -4.799 1.00 45.28 76 VAL A N 1
ATOM 580 C CA . VAL A 1 76 ? 9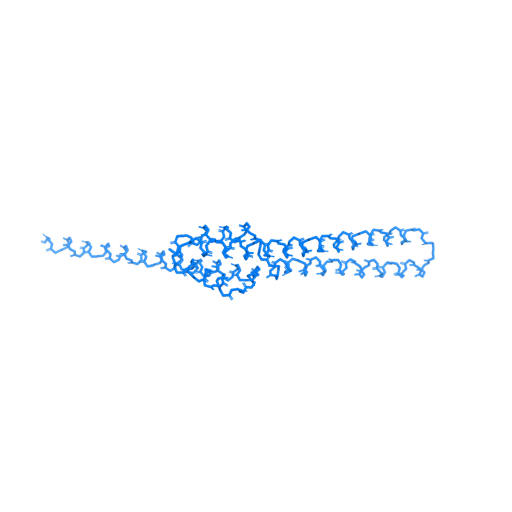.791 -4.334 -3.794 1.00 45.28 76 VAL A CA 1
ATOM 581 C C . VAL A 1 76 ? 9.595 -3.213 -2.742 1.00 45.28 76 VAL A C 1
ATOM 583 O O . VAL A 1 76 ? 8.465 -2.805 -2.503 1.00 45.28 76 VAL A O 1
ATOM 586 N N . PRO A 1 77 ? 10.629 -2.618 -2.114 1.00 46.59 77 PRO A N 1
ATOM 587 C CA . PRO A 1 77 ? 10.486 -1.436 -1.269 1.00 46.59 77 PRO A CA 1
ATOM 588 C C . PRO A 1 77 ? 10.243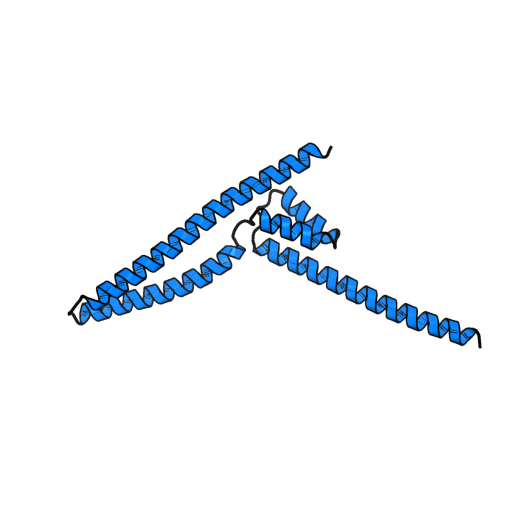 -0.158 -2.078 1.00 46.59 77 PRO A C 1
ATOM 590 O O . PRO A 1 77 ? 9.872 0.858 -1.488 1.00 46.59 77 PRO A O 1
ATOM 593 N N . GLU A 1 78 ? 10.382 -0.181 -3.402 1.00 48.25 78 GLU A N 1
ATOM 594 C CA . GLU A 1 78 ? 9.883 0.888 -4.262 1.00 48.25 78 GLU A CA 1
ATOM 595 C C . GLU A 1 78 ? 8.351 0.945 -4.235 1.00 48.25 78 GLU A C 1
ATOM 597 O O . GLU A 1 78 ? 7.837 2.053 -4.223 1.00 48.25 78 GLU A O 1
ATOM 602 N N . GLU A 1 79 ? 7.618 -0.160 -4.019 1.00 47.66 79 GLU A N 1
ATOM 603 C CA . GLU A 1 79 ? 6.173 -0.097 -3.700 1.00 47.66 79 GLU A CA 1
ATOM 604 C C . GLU A 1 79 ? 5.900 0.733 -2.435 1.00 47.66 79 GLU A C 1
ATOM 606 O O . GLU A 1 79 ? 4.919 1.467 -2.356 1.00 47.66 79 GLU A O 1
ATOM 611 N N . SER A 1 80 ? 6.809 0.701 -1.450 1.00 47.12 80 SER A N 1
ATOM 612 C CA . SER A 1 80 ? 6.672 1.511 -0.230 1.00 47.12 80 SER A CA 1
ATOM 613 C C . SER A 1 80 ? 7.002 2.998 -0.424 1.00 47.12 80 SER A C 1
ATOM 615 O O . SER A 1 80 ? 6.622 3.822 0.405 1.00 47.12 80 SER A O 1
ATOM 617 N N . ARG A 1 81 ? 7.698 3.360 -1.510 1.00 49.28 81 ARG A N 1
ATOM 618 C CA . ARG A 1 81 ? 7.943 4.757 -1.922 1.00 49.28 81 ARG A CA 1
ATOM 619 C C . ARG A 1 81 ? 7.074 5.198 -3.094 1.00 49.28 81 ARG A C 1
ATOM 621 O O . ARG A 1 81 ? 7.033 6.392 -3.391 1.00 49.28 81 ARG A O 1
ATOM 628 N N . MET A 1 82 ? 6.393 4.262 -3.743 1.00 58.25 82 MET A N 1
ATOM 629 C CA . MET A 1 82 ? 5.447 4.553 -4.794 1.00 58.25 82 MET A CA 1
ATOM 630 C C . MET A 1 82 ? 4.280 5.312 -4.193 1.00 58.25 82 ME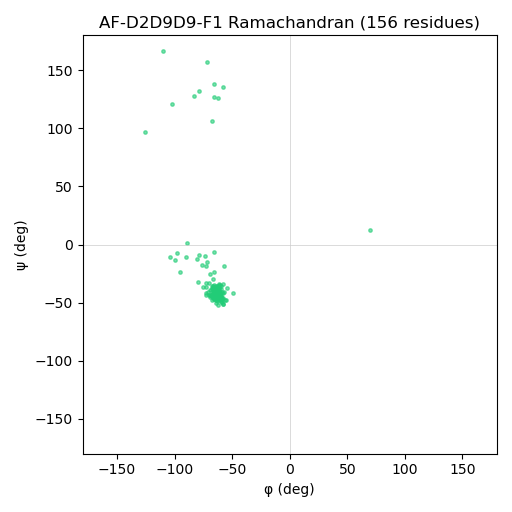T A C 1
ATOM 632 O O . MET A 1 82 ? 3.796 5.050 -3.088 1.00 58.25 82 MET A O 1
ATOM 636 N N . VAL A 1 83 ? 3.888 6.314 -4.958 1.00 61.91 83 VAL A N 1
ATOM 637 C CA . VAL A 1 83 ? 2.726 7.141 -4.705 1.00 61.91 83 VAL A CA 1
ATOM 638 C C . VAL A 1 83 ? 1.495 6.234 -4.749 1.00 61.91 83 VAL A C 1
ATOM 640 O O . VAL A 1 83 ? 1.317 5.486 -5.716 1.00 61.91 83 VAL A O 1
ATOM 643 N N . LEU A 1 84 ? 0.682 6.269 -3.687 1.00 64.25 84 LEU A N 1
ATOM 644 C CA . LEU A 1 84 ? -0.482 5.393 -3.553 1.00 64.25 84 LEU A CA 1
ATOM 645 C C . LEU A 1 84 ? -1.435 5.579 -4.731 1.00 64.25 84 LEU A C 1
ATOM 647 O O . LEU A 1 84 ? -1.740 6.713 -5.110 1.00 64.25 84 LEU A O 1
ATOM 651 N N . SER A 1 85 ? -1.921 4.464 -5.275 1.00 65.19 85 SER A N 1
ATOM 652 C CA . SER A 1 85 ? -2.951 4.484 -6.309 1.00 65.19 85 SER A CA 1
ATOM 653 C C . SER A 1 85 ? -4.302 4.899 -5.719 1.00 65.19 85 SER A C 1
ATOM 655 O O . SER A 1 85 ? -4.579 4.710 -4.529 1.00 65.19 85 SER A O 1
ATOM 657 N N . ARG A 1 86 ? -5.187 5.406 -6.582 1.00 67.88 86 ARG A N 1
ATOM 658 C CA . ARG A 1 86 ? -6.584 5.723 -6.254 1.00 67.88 86 ARG A CA 1
ATOM 659 C C . ARG A 1 86 ? -7.296 4.575 -5.534 1.00 67.88 86 ARG A C 1
ATOM 661 O O . ARG A 1 86 ? -8.032 4.802 -4.577 1.00 67.88 86 ARG A O 1
ATOM 668 N N . GLN A 1 87 ? -7.074 3.342 -5.986 1.00 68.50 87 GLN A N 1
ATOM 669 C CA . GLN A 1 87 ? -7.717 2.158 -5.418 1.00 68.50 87 GLN A CA 1
ATOM 670 C C . GLN A 1 87 ? -7.232 1.851 -4.000 1.00 68.50 87 GLN A C 1
ATOM 672 O O . GLN A 1 87 ? -8.068 1.576 -3.142 1.00 68.50 87 GLN A O 1
ATOM 677 N N . GLU A 1 88 ? -5.928 1.941 -3.728 1.00 72.12 88 GLU A N 1
ATOM 678 C CA . GLU A 1 88 ? -5.405 1.719 -2.372 1.00 72.12 88 GLU A CA 1
ATOM 679 C C . GLU A 1 88 ? -5.860 2.814 -1.406 1.00 72.12 88 GLU A C 1
ATOM 681 O O . GLU A 1 88 ? -6.229 2.519 -0.271 1.00 72.12 88 GLU A O 1
ATOM 686 N N . LEU A 1 89 ? -5.961 4.063 -1.867 1.00 75.94 89 LEU A N 1
ATOM 687 C CA . LEU A 1 89 ? -6.504 5.140 -1.043 1.00 75.94 89 LEU A CA 1
ATOM 688 C C . LEU A 1 89 ? -7.988 4.924 -0.697 1.00 75.94 89 LEU A C 1
ATOM 690 O O . LEU A 1 89 ? -8.389 5.072 0.458 1.00 75.94 89 LEU A O 1
ATOM 694 N N . LEU A 1 90 ? -8.811 4.532 -1.677 1.00 77.19 90 LEU A N 1
ATOM 695 C CA . LEU A 1 90 ? -10.214 4.171 -1.441 1.00 77.19 90 LEU A CA 1
ATOM 696 C C . LEU A 1 90 ? -10.328 2.969 -0.495 1.00 77.19 90 LEU A C 1
ATOM 698 O O . LEU A 1 90 ? -11.213 2.931 0.359 1.00 77.19 90 LEU A O 1
ATOM 702 N N . ARG A 1 91 ? -9.421 1.996 -0.626 1.00 81.88 91 ARG A N 1
ATOM 703 C CA . ARG A 1 91 ? -9.356 0.826 0.250 1.00 81.88 91 ARG A CA 1
ATOM 704 C C . ARG A 1 91 ? -8.988 1.216 1.681 1.00 81.88 91 ARG A C 1
ATOM 706 O O . ARG A 1 91 ? -9.616 0.707 2.602 1.00 81.88 91 ARG A O 1
ATOM 713 N N . LEU A 1 92 ? -8.042 2.137 1.873 1.00 81.19 92 LEU A N 1
ATOM 714 C CA . LEU A 1 92 ? -7.704 2.702 3.183 1.00 81.19 92 LEU A CA 1
ATOM 715 C C . LEU A 1 92 ? -8.870 3.482 3.795 1.00 81.19 92 LEU A C 1
ATOM 717 O O . LEU A 1 92 ? -9.141 3.325 4.982 1.00 81.19 92 LEU A O 1
ATOM 721 N N . MET A 1 93 ? -9.587 4.290 3.008 1.00 81.50 93 MET A N 1
ATOM 722 C CA . MET A 1 93 ? -10.769 5.005 3.506 1.00 81.50 93 MET A CA 1
ATOM 723 C C . MET A 1 93 ? -11.870 4.048 3.963 1.00 81.50 93 MET A C 1
ATOM 725 O O . MET A 1 93 ? -12.474 4.300 4.997 1.00 81.50 93 MET A O 1
ATOM 729 N N . ARG A 1 94 ? -12.094 2.940 3.242 1.00 83.25 94 ARG A N 1
ATOM 730 C CA . ARG A 1 94 ? -13.031 1.890 3.678 1.00 83.25 94 ARG A CA 1
ATOM 731 C C . ARG A 1 94 ? -12.544 1.162 4.929 1.00 83.25 94 ARG A C 1
ATOM 733 O O . ARG A 1 94 ? -13.328 0.914 5.826 1.00 83.25 94 ARG A O 1
ATOM 740 N N . LEU A 1 95 ? -11.253 0.835 5.006 1.00 82.69 95 LEU A N 1
ATOM 741 C CA . LEU A 1 95 ? -10.677 0.141 6.165 1.00 82.69 95 LEU A CA 1
ATOM 742 C C . LEU A 1 95 ? -10.763 0.987 7.446 1.00 82.69 95 LEU A C 1
ATOM 744 O O . LEU A 1 95 ? -10.968 0.468 8.534 1.00 82.69 95 LEU A O 1
ATOM 748 N N . THR A 1 96 ? -10.587 2.298 7.311 1.00 83.38 96 THR A N 1
ATOM 749 C CA . THR A 1 96 ? -10.587 3.244 8.437 1.00 83.38 96 THR A CA 1
ATOM 750 C C . THR A 1 96 ? -11.977 3.792 8.760 1.00 83.38 96 THR A C 1
ATOM 752 O O . THR A 1 96 ? -12.105 4.590 9.682 1.00 83.38 96 THR A O 1
ATOM 755 N N . GLU A 1 97 ? -13.022 3.365 8.046 1.00 82.38 97 GLU A N 1
ATOM 756 C CA . GLU A 1 97 ? -14.401 3.831 8.244 1.00 82.38 97 GLU A CA 1
ATOM 757 C C . GLU A 1 97 ? -14.910 3.549 9.665 1.00 82.38 97 GLU A C 1
ATOM 759 O O . GLU A 1 97 ? -15.564 4.405 10.261 1.00 82.38 97 GLU A O 1
ATOM 764 N N . ASP A 1 98 ? -14.503 2.413 10.236 1.00 81.81 98 ASP A N 1
ATOM 765 C CA . ASP A 1 98 ? -14.880 1.971 11.582 1.00 81.81 98 ASP A CA 1
ATOM 766 C C . ASP A 1 98 ? -14.200 2.773 12.709 1.00 81.81 98 ASP A C 1
ATOM 768 O O . ASP A 1 98 ? -14.659 2.753 13.851 1.00 81.81 98 ASP A O 1
ATOM 772 N N . VAL A 1 99 ? -13.107 3.493 12.414 1.00 84.81 99 VAL A N 1
ATOM 773 C CA . VAL A 1 99 ? -12.325 4.247 13.409 1.00 84.81 99 VAL A CA 1
ATOM 774 C C . VAL A 1 99 ? -12.195 5.715 12.975 1.00 84.81 99 VAL A C 1
ATOM 776 O O . VAL A 1 99 ? -11.286 6.058 12.207 1.00 84.81 99 VAL A O 1
ATOM 779 N N . PRO A 1 100 ? -13.055 6.623 13.485 1.00 81.00 100 PRO A N 1
ATOM 780 C CA . PRO A 1 100 ? -13.138 8.003 13.001 1.00 81.00 100 PRO A CA 1
ATOM 781 C C . PRO A 1 100 ? -11.832 8.790 13.185 1.00 81.00 100 PRO A C 1
ATOM 783 O O . PRO A 1 100 ? -11.479 9.572 12.303 1.00 81.00 100 PRO A O 1
ATOM 786 N N . ASP A 1 101 ? -11.080 8.533 14.262 1.00 85.50 101 ASP A N 1
ATOM 787 C CA . ASP A 1 101 ? -9.768 9.145 14.526 1.00 85.50 101 ASP A CA 1
ATOM 788 C C . ASP A 1 101 ? -8.778 8.907 13.374 1.00 85.50 101 ASP A C 1
ATOM 790 O O . ASP A 1 101 ? -8.109 9.822 12.894 1.00 85.50 101 ASP A O 1
ATOM 794 N N . VAL A 1 102 ? -8.686 7.657 12.910 1.00 86.38 102 VAL A N 1
ATOM 795 C CA . VAL A 1 102 ? -7.705 7.251 11.894 1.00 86.38 102 VAL A CA 1
ATOM 796 C C . VAL A 1 102 ? -8.133 7.747 10.518 1.00 86.38 102 VAL A C 1
ATOM 798 O O . VAL A 1 102 ? -7.301 8.190 9.723 1.00 86.38 102 VAL A O 1
ATOM 801 N N . ARG A 1 103 ? -9.443 7.748 10.251 1.00 85.38 103 ARG A N 1
ATOM 802 C CA . ARG A 1 103 ? -10.007 8.343 9.040 1.00 85.38 103 ARG A CA 1
ATOM 803 C C . ARG A 1 103 ? -9.712 9.842 8.954 1.00 85.38 103 ARG A C 1
ATOM 805 O O . ARG A 1 103 ? -9.364 10.325 7.878 1.00 85.38 103 ARG A O 1
ATOM 812 N N . GLN A 1 104 ? -9.827 10.579 10.059 1.00 83.56 104 GLN A N 1
ATOM 813 C CA . GLN A 1 104 ? -9.496 12.007 10.090 1.00 83.56 104 GLN A CA 1
ATOM 814 C C . GLN A 1 104 ? -8.008 12.261 9.835 1.00 83.56 104 GLN A C 1
ATOM 816 O O . GLN A 1 104 ? -7.678 13.156 9.061 1.00 83.56 104 GLN A O 1
ATOM 821 N N . GLU A 1 105 ? -7.114 11.452 10.403 1.00 86.25 105 GLU A N 1
ATOM 822 C CA . GLU A 1 105 ? -5.671 11.556 10.147 1.00 86.25 105 GLU A CA 1
ATOM 823 C C . GLU A 1 105 ? -5.331 11.299 8.667 1.00 86.25 105 GLU A C 1
ATOM 825 O O . GLU A 1 105 ? -4.572 12.056 8.055 1.00 86.25 105 GLU A O 1
ATOM 830 N N . LEU A 1 106 ? -5.94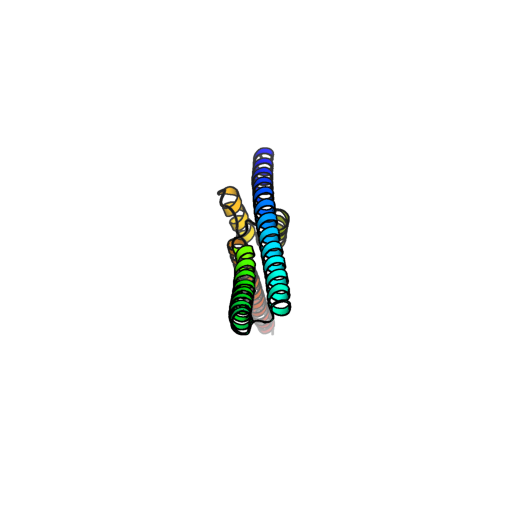5 10.280 8.052 1.00 84.75 106 LEU A N 1
ATOM 831 C CA . LEU A 1 106 ? -5.810 10.010 6.616 1.00 84.75 106 LEU A CA 1
ATOM 832 C C . LEU A 1 106 ? -6.280 11.208 5.772 1.00 84.75 106 LEU A C 1
ATOM 834 O O . LEU A 1 106 ? -5.576 11.629 4.851 1.00 84.75 106 LEU A O 1
ATOM 838 N N . LEU A 1 107 ? -7.443 11.781 6.097 1.00 82.44 107 LEU A N 1
ATOM 839 C CA . LEU A 1 107 ? -7.992 12.946 5.397 1.00 82.44 107 LEU A CA 1
ATOM 840 C C . LEU A 1 107 ? -7.136 14.202 5.593 1.00 82.44 107 LEU A C 1
ATOM 842 O O . LEU A 1 107 ? -6.896 14.917 4.625 1.00 82.44 107 LEU A O 1
ATOM 846 N N . ASN A 1 108 ? -6.611 14.450 6.793 1.00 85.94 108 ASN A N 1
ATOM 847 C CA . ASN A 1 108 ? -5.707 15.573 7.051 1.00 85.94 108 ASN A CA 1
ATOM 848 C C . ASN A 1 108 ? -4.438 15.475 6.201 1.00 85.94 108 ASN A C 1
ATOM 850 O O . ASN A 1 108 ? -4.010 16.466 5.608 1.00 85.94 108 ASN A O 1
ATOM 854 N N . ARG A 1 109 ? -3.857 14.277 6.072 1.00 81.25 109 ARG A N 1
ATOM 855 C CA . ARG A 1 109 ? -2.681 14.058 5.214 1.00 81.25 109 ARG A CA 1
ATOM 856 C C . ARG A 1 109 ? -2.995 14.255 3.733 1.00 81.25 109 ARG A C 1
ATOM 858 O O . ARG A 1 109 ? -2.175 14.834 3.021 1.00 81.25 109 ARG A O 1
ATOM 865 N N . LEU A 1 110 ? -4.178 13.825 3.289 1.00 77.38 110 LEU A N 1
ATOM 866 C CA . LEU A 1 110 ? -4.666 14.052 1.926 1.00 77.38 110 LEU A CA 1
ATOM 867 C C . LEU A 1 110 ? -4.869 15.539 1.627 1.00 77.38 110 LEU A C 1
ATOM 869 O O . LEU A 1 110 ? -4.355 16.051 0.634 1.00 77.38 110 LEU A O 1
ATOM 873 N N . LEU A 1 111 ? -5.581 16.244 2.505 1.00 75.19 111 LEU A N 1
ATOM 874 C CA . LEU A 1 111 ? -5.892 17.667 2.360 1.00 75.19 111 LEU A CA 1
ATOM 875 C C . LEU A 1 111 ? -4.655 18.556 2.527 1.00 75.19 111 LEU A C 1
ATOM 877 O O . LEU A 1 111 ? -4.594 19.634 1.940 1.00 75.19 111 LEU A O 1
ATOM 881 N N . SER A 1 112 ? -3.634 18.083 3.247 1.00 78.81 112 SER A N 1
ATOM 882 C CA . SER A 1 112 ? -2.321 18.728 3.336 1.00 78.81 112 SER A CA 1
ATOM 883 C C . SER A 1 112 ? -1.558 18.744 1.999 1.00 78.81 112 SER A C 1
ATOM 885 O O . SER A 1 112 ? -0.475 19.329 1.934 1.00 78.81 112 SER A O 1
ATOM 887 N N . GLY A 1 113 ? -2.061 18.089 0.944 1.00 66.25 113 GLY A N 1
ATOM 888 C CA . GLY A 1 113 ? -1.414 18.033 -0.372 1.00 66.25 113 GLY A CA 1
ATOM 889 C C . GLY A 1 113 ? -0.128 17.200 -0.391 1.00 66.25 113 GLY A C 1
ATOM 890 O O . GLY A 1 113 ? 0.650 17.263 -1.346 1.00 66.25 113 GLY A O 1
ATOM 891 N N . LYS A 1 114 ? 0.122 16.423 0.668 1.00 71.00 114 LYS A N 1
ATOM 892 C CA . LYS A 1 114 ? 1.296 15.562 0.776 1.00 71.00 114 LYS A CA 1
ATOM 893 C C . LYS A 1 114 ? 1.062 14.303 -0.054 1.00 71.00 114 LYS A C 1
ATOM 895 O O . LYS A 1 114 ? 0.030 13.650 0.075 1.00 71.00 114 LYS A O 1
ATOM 900 N N . LYS A 1 115 ? 2.045 13.929 -0.879 1.00 69.06 115 LYS A N 1
ATOM 901 C CA . LYS A 1 115 ? 1.989 12.672 -1.634 1.00 69.06 115 LYS A CA 1
ATOM 902 C C . LYS A 1 115 ? 2.088 11.493 -0.671 1.00 69.06 115 LYS A C 1
ATOM 904 O O . LYS A 1 115 ? 3.167 11.228 -0.147 1.00 69.06 115 LYS A O 1
ATOM 909 N N . LEU A 1 116 ? 0.970 10.812 -0.439 1.00 74.00 116 LEU A N 1
ATOM 910 C CA . LEU A 1 116 ? 0.926 9.570 0.331 1.00 74.00 116 LEU A CA 1
ATOM 911 C C . LEU A 1 116 ? 1.687 8.464 -0.404 1.00 74.00 116 LEU A C 1
ATOM 913 O O . LEU A 1 116 ? 1.432 8.179 -1.577 1.00 74.00 116 LEU A O 1
ATOM 917 N N . THR A 1 117 ? 2.624 7.849 0.303 1.00 75.12 117 THR A N 1
ATOM 918 C CA . THR A 1 117 ? 3.435 6.733 -0.193 1.00 75.12 117 THR A CA 1
ATOM 919 C C . THR A 1 117 ? 3.051 5.435 0.507 1.00 75.12 117 THR A C 1
ATOM 921 O O . THR A 1 117 ? 2.398 5.464 1.551 1.00 75.12 117 THR A O 1
ATOM 924 N N . GLY A 1 118 ? 3.483 4.283 -0.012 1.00 72.44 118 GLY A N 1
ATOM 925 C CA . GLY A 1 118 ? 3.239 2.990 0.648 1.00 72.44 118 GLY A CA 1
ATOM 926 C C . GLY A 1 118 ? 3.777 2.900 2.088 1.00 72.44 118 GLY A C 1
ATOM 927 O O . GLY A 1 118 ? 3.326 2.071 2.876 1.00 72.44 118 GLY A O 1
ATOM 928 N N . ARG A 1 119 ? 4.710 3.776 2.486 1.00 75.12 119 ARG A N 1
ATOM 929 C CA . ARG A 1 119 ? 5.113 3.950 3.888 1.00 75.12 119 ARG A CA 1
ATOM 930 C C . ARG A 1 119 ? 3.990 4.554 4.727 1.00 75.12 119 ARG A C 1
ATOM 932 O O . ARG A 1 119 ? 3.692 4.022 5.789 1.00 75.12 119 ARG A O 1
ATOM 939 N N . ASP A 1 120 ? 3.366 5.624 4.243 1.00 78.88 120 ASP A N 1
ATOM 940 C CA . ASP A 1 120 ? 2.250 6.267 4.938 1.00 78.88 120 ASP A CA 1
ATOM 941 C C . ASP A 1 120 ? 1.047 5.319 5.046 1.00 78.88 120 ASP A C 1
ATOM 943 O O . ASP A 1 120 ? 0.375 5.295 6.070 1.00 78.88 120 ASP A O 1
ATOM 947 N N . GLU A 1 121 ? 0.807 4.485 4.030 1.00 81.12 121 GLU A N 1
ATOM 948 C CA . GLU A 1 121 ? -0.203 3.421 4.090 1.00 81.12 121 GLU A CA 1
ATOM 949 C C . GLU A 1 121 ? 0.075 2.432 5.230 1.00 81.12 121 GLU A C 1
ATOM 951 O O . GLU A 1 121 ? -0.821 2.134 6.021 1.00 81.12 121 GLU A O 1
ATOM 956 N N . LYS A 1 122 ? 1.314 1.932 5.341 1.00 82.12 122 LYS A N 1
ATOM 957 C CA . LYS A 1 122 ? 1.707 1.017 6.424 1.00 82.12 122 LYS A CA 1
ATOM 958 C C . LYS A 1 122 ? 1.563 1.664 7.797 1.00 82.12 122 LYS A C 1
ATOM 960 O O . LYS A 1 122 ? 1.102 0.996 8.721 1.00 82.12 122 LYS A O 1
ATOM 965 N N . ASP A 1 123 ? 1.921 2.938 7.922 1.00 85.31 123 ASP A N 1
ATOM 966 C CA . ASP A 1 123 ? 1.756 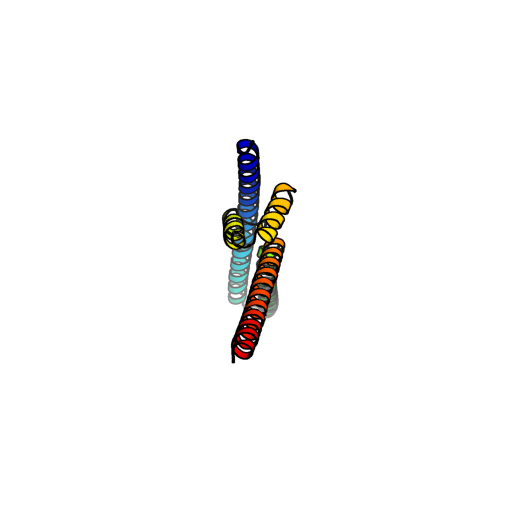3.688 9.167 1.00 85.31 123 ASP A CA 1
ATOM 967 C C . ASP A 1 123 ? 0.272 3.830 9.535 1.00 85.31 123 ASP A C 1
ATOM 969 O O . ASP A 1 123 ? -0.099 3.566 10.675 1.00 85.31 123 ASP A O 1
ATOM 973 N N . ILE A 1 124 ? -0.599 4.161 8.575 1.00 85.19 124 ILE A N 1
ATOM 974 C CA . ILE A 1 124 ? -2.048 4.273 8.811 1.00 85.19 124 ILE A CA 1
ATOM 975 C C . ILE A 1 124 ? -2.658 2.916 9.179 1.00 85.19 124 ILE A C 1
ATOM 977 O O . ILE A 1 124 ? -3.466 2.849 10.103 1.00 85.19 124 ILE A O 1
ATOM 981 N N . ARG A 1 125 ? -2.252 1.820 8.521 1.00 85.81 125 ARG A N 1
ATOM 982 C CA . ARG A 1 125 ? -2.701 0.464 8.893 1.00 85.81 125 ARG A CA 1
ATOM 983 C C . ARG A 1 125 ? -2.252 0.083 10.302 1.00 85.81 125 ARG A C 1
ATOM 985 O O . ARG A 1 125 ? -3.030 -0.518 11.033 1.00 85.81 125 ARG A O 1
ATOM 992 N N . ARG A 1 126 ? -1.024 0.442 10.693 1.00 88.88 126 ARG A N 1
ATOM 993 C CA . ARG A 1 126 ? -0.525 0.206 12.054 1.00 88.88 126 ARG A CA 1
ATOM 994 C C . ARG A 1 126 ? -1.338 0.988 13.082 1.00 88.88 126 ARG A C 1
ATOM 996 O O . ARG A 1 126 ? -1.807 0.392 14.041 1.00 88.88 126 ARG A O 1
ATOM 1003 N N . LEU A 1 127 ? -1.557 2.281 12.842 1.00 89.31 127 LEU A N 1
ATOM 1004 C CA . LEU A 1 127 ? -2.370 3.135 13.714 1.00 89.31 127 LEU A CA 1
ATOM 1005 C C . LEU A 1 127 ? -3.807 2.616 13.850 1.00 89.31 127 LEU A C 1
ATOM 1007 O O . LEU A 1 127 ? -4.366 2.625 14.943 1.00 89.31 127 LEU A O 1
ATOM 1011 N N . TRP A 1 128 ? -4.402 2.149 12.750 1.00 90.31 128 TRP A N 1
ATOM 1012 C CA . TRP A 1 128 ? -5.714 1.505 12.772 1.00 90.31 128 TRP A CA 1
ATOM 1013 C C . TRP A 1 128 ? -5.718 0.259 13.657 1.00 90.31 128 TRP A C 1
ATOM 1015 O O . TRP A 1 128 ? -6.567 0.154 14.537 1.00 90.31 128 TRP A O 1
ATOM 1025 N N . GLN A 1 129 ? -4.741 -0.632 13.476 1.00 89.44 129 GLN A N 1
ATOM 1026 C CA . GLN A 1 129 ? -4.629 -1.858 14.263 1.00 89.44 129 GLN A CA 1
ATOM 1027 C C . GLN A 1 129 ? -4.476 -1.549 15.758 1.00 89.44 129 GLN A C 1
ATOM 1029 O O . GLN A 1 129 ? -5.234 -2.069 16.566 1.00 89.44 129 GLN A O 1
ATOM 1034 N N . GLU A 1 130 ? -3.581 -0.625 16.117 1.00 91.06 130 GLU A N 1
ATOM 1035 C CA . GLU A 1 130 ? -3.369 -0.196 17.506 1.00 91.06 130 GLU A CA 1
ATOM 1036 C C . GLU A 1 130 ? -4.656 0.343 18.151 1.00 91.06 130 GLU A C 1
ATOM 1038 O O . GLU A 1 130 ? -4.954 0.048 19.309 1.00 91.06 130 GLU A O 1
ATOM 1043 N N . LYS A 1 131 ? -5.448 1.122 17.404 1.00 89.12 131 LYS A N 1
ATOM 1044 C CA . LYS A 1 131 ? -6.714 1.683 17.896 1.00 89.12 131 LYS A CA 1
ATOM 1045 C C . LYS A 1 131 ? -7.801 0.624 18.054 1.00 89.12 131 LYS A C 1
ATOM 1047 O O . LYS A 1 131 ? -8.530 0.666 19.044 1.00 89.12 131 LYS A O 1
ATOM 1052 N N . VAL A 1 132 ? -7.910 -0.306 17.108 1.00 88.75 132 VAL A N 1
ATOM 1053 C CA . VAL A 1 132 ? -8.849 -1.433 17.192 1.00 88.75 132 VAL A CA 1
ATOM 1054 C C . VAL A 1 132 ? -8.495 -2.329 18.376 1.00 88.75 132 VAL A C 1
ATOM 1056 O O . VAL A 1 132 ? -9.375 -2.660 19.167 1.00 88.75 132 VAL A O 1
ATOM 1059 N N . ASP A 1 133 ? -7.214 -2.646 18.557 1.00 89.00 133 ASP A N 1
ATOM 1060 C CA . ASP A 1 133 ? -6.739 -3.486 19.656 1.00 89.00 133 ASP A CA 1
ATOM 1061 C C . ASP A 1 133 ? -6.994 -2.817 21.021 1.00 89.00 133 ASP A C 1
ATOM 1063 O O . ASP A 1 133 ? -7.501 -3.458 21.943 1.00 89.00 133 ASP A O 1
ATOM 1067 N N . ALA A 1 134 ? -6.755 -1.505 21.142 1.00 88.81 134 ALA A N 1
ATOM 1068 C CA . ALA A 1 134 ? -7.072 -0.748 22.357 1.00 88.81 134 ALA 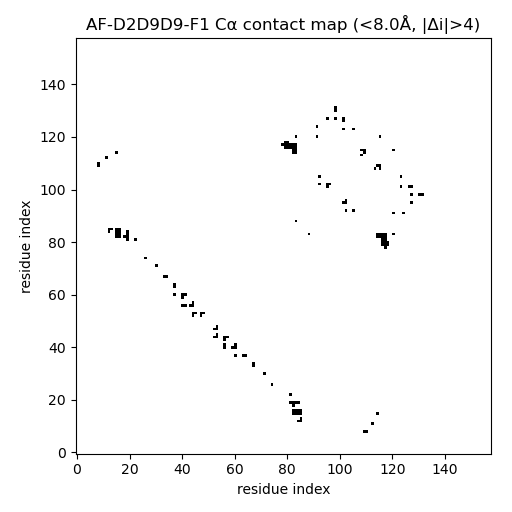A CA 1
ATOM 1069 C C . ALA A 1 134 ? -8.588 -0.693 22.644 1.00 88.81 134 ALA A C 1
ATOM 1071 O O . ALA A 1 134 ? -9.028 -0.786 23.796 1.00 88.81 134 ALA A O 1
ATOM 1072 N N . MET A 1 135 ? -9.414 -0.557 21.602 1.00 86.94 135 MET A N 1
ATOM 1073 C CA . MET A 1 135 ? -10.873 -0.577 21.737 1.00 86.94 135 MET A CA 1
ATOM 1074 C C . MET A 1 135 ? -11.371 -1.963 22.176 1.00 86.94 135 MET A C 1
ATOM 1076 O O . MET A 1 135 ? -12.219 -2.069 23.059 1.00 86.94 135 MET A O 1
ATOM 1080 N N . GLN A 1 136 ? -10.786 -3.028 21.631 1.00 86.81 136 GLN A N 1
ATOM 1081 C CA . GLN A 1 136 ? -11.051 -4.403 22.045 1.00 86.81 136 GLN A CA 1
ATOM 1082 C C . GLN A 1 136 ? -10.679 -4.626 23.522 1.00 86.81 136 GLN A C 1
ATOM 1084 O O . GLN A 1 136 ? -11.477 -5.178 24.277 1.00 86.81 136 GLN A O 1
ATOM 1089 N N . GLU A 1 137 ? -9.501 -4.162 23.950 1.00 89.62 137 GLU A N 1
ATOM 1090 C CA . GLU A 1 137 ? -9.001 -4.319 25.324 1.00 89.62 137 GLU A CA 1
ATOM 1091 C C . GLU A 1 137 ? -9.828 -3.524 26.351 1.00 89.62 137 GLU A C 1
ATOM 1093 O O . GLU A 1 137 ? -10.089 -3.978 27.466 1.00 89.62 137 GLU A O 1
ATOM 1098 N N . SER A 1 138 ? -10.277 -2.324 25.987 1.00 85.81 138 SER A N 1
ATOM 1099 C CA . SER A 1 138 ? -11.194 -1.548 26.830 1.00 85.81 138 SER A CA 1
ATOM 1100 C C . SER A 1 138 ? -12.579 -2.194 26.919 1.00 85.81 138 SER A C 1
ATOM 1102 O O . SER A 1 138 ? -13.146 -2.256 28.009 1.00 85.81 138 SER A O 1
ATOM 1104 N N . ALA A 1 139 ? -13.097 -2.755 25.822 1.00 86.19 139 ALA A N 1
ATOM 1105 C CA . ALA A 1 139 ? -14.361 -3.484 25.828 1.00 86.19 139 ALA A CA 1
ATOM 1106 C C . ALA A 1 139 ? -14.300 -4.763 26.682 1.00 86.19 139 ALA A C 1
ATOM 1108 O O . ALA A 1 139 ? -15.267 -5.077 27.379 1.00 86.19 139 ALA A O 1
ATOM 1109 N N . THR A 1 140 ? -13.184 -5.501 26.668 1.00 87.50 140 THR A N 1
ATOM 1110 C CA . THR A 1 140 ? -13.009 -6.674 27.540 1.00 87.50 140 THR A CA 1
ATOM 1111 C C . THR A 1 140 ? -12.909 -6.272 29.008 1.00 87.50 140 THR A C 1
ATOM 1113 O O . THR A 1 140 ? -13.636 -6.838 29.823 1.00 87.50 140 THR A O 1
ATOM 1116 N N . ARG A 1 141 ? -12.118 -5.242 29.344 1.00 86.88 141 ARG A N 1
ATOM 1117 C CA . ARG A 1 141 ? -12.051 -4.700 30.715 1.00 86.88 141 ARG A CA 1
ATOM 1118 C C . ARG A 1 141 ? -13.413 -4.233 31.223 1.00 86.88 141 ARG A C 1
ATOM 1120 O O . ARG A 1 141 ? -13.764 -4.502 32.369 1.00 86.88 141 ARG A O 1
ATOM 1127 N N . GLN A 1 142 ? -14.198 -3.567 30.376 1.00 85.38 142 GLN A N 1
ATOM 1128 C CA . GLN A 1 142 ? -15.537 -3.113 30.744 1.00 85.38 142 GLN A CA 1
ATOM 1129 C C . GLN A 1 142 ? -16.468 -4.297 31.041 1.00 85.38 142 GLN A C 1
ATOM 1131 O O . GLN A 1 142 ? -17.165 -4.288 32.051 1.00 85.38 142 GLN A O 1
ATOM 1136 N N . ARG A 1 143 ? -16.432 -5.356 30.220 1.00 85.88 143 ARG A N 1
ATOM 1137 C CA . ARG A 1 143 ? -17.219 -6.581 30.458 1.00 85.88 143 ARG A CA 1
ATOM 1138 C C . ARG A 1 143 ? -16.845 -7.274 31.765 1.00 85.88 143 ARG A C 1
ATOM 1140 O O . ARG A 1 143 ? -17.729 -7.771 32.461 1.00 85.88 143 ARG A O 1
ATOM 1147 N N . GLU A 1 144 ? -15.560 -7.319 32.103 1.00 89.69 144 GLU A N 1
ATOM 1148 C CA . GLU A 1 144 ? -15.096 -7.872 33.378 1.00 89.69 144 GLU A CA 1
ATOM 1149 C C . GLU A 1 144 ? -15.622 -7.049 34.559 1.00 89.69 144 GLU A C 1
ATOM 1151 O O . GLU A 1 144 ? -16.180 -7.615 35.500 1.00 89.69 144 GLU A O 1
ATOM 1156 N N . GLN A 1 145 ? -15.528 -5.717 34.487 1.00 88.62 145 GLN A N 1
ATOM 1157 C CA . GLN A 1 145 ? -16.056 -4.828 35.525 1.00 88.62 145 GLN A CA 1
ATOM 1158 C C . GLN A 1 145 ? -17.574 -4.945 35.683 1.00 88.62 145 GLN A C 1
ATOM 1160 O O . GLN A 1 145 ? -18.060 -5.030 36.811 1.00 88.62 145 GLN A O 1
ATOM 1165 N N . ASP A 1 146 ? -18.322 -5.008 34.582 1.00 89.75 146 ASP A N 1
ATOM 1166 C CA . ASP A 1 146 ? -19.778 -5.164 34.612 1.00 89.75 146 ASP A CA 1
ATOM 1167 C C . ASP A 1 146 ? -20.185 -6.522 35.203 1.00 89.75 146 ASP A C 1
ATOM 1169 O O . ASP A 1 146 ? -21.138 -6.608 35.979 1.00 89.75 146 ASP A O 1
ATOM 1173 N N . THR A 1 147 ? -19.423 -7.579 34.906 1.00 89.19 147 THR A N 1
ATOM 1174 C CA . THR A 1 147 ? -19.632 -8.913 35.484 1.00 89.19 147 THR A CA 1
ATOM 1175 C C . THR A 1 147 ? -19.396 -8.897 36.995 1.00 89.19 147 THR A C 1
ATOM 1177 O O . THR A 1 147 ? -20.243 -9.361 37.757 1.00 89.19 147 THR A O 1
ATOM 1180 N N . ILE A 1 148 ? -18.286 -8.303 37.449 1.00 88.56 148 ILE A N 1
ATOM 1181 C CA . ILE A 1 148 ? -17.964 -8.163 38.879 1.00 88.56 148 ILE A CA 1
ATOM 1182 C C . ILE A 1 148 ? -19.030 -7.330 39.598 1.00 88.56 148 ILE A C 1
ATOM 1184 O O . ILE A 1 148 ? -19.484 -7.705 40.681 1.00 88.56 148 ILE A O 1
ATOM 1188 N N . ARG A 1 149 ? -19.464 -6.219 38.994 1.00 89.00 149 ARG A N 1
ATOM 1189 C CA . ARG A 1 149 ? -20.520 -5.365 39.543 1.00 89.00 149 ARG A CA 1
ATOM 1190 C C . ARG A 1 149 ? -21.829 -6.132 39.705 1.00 89.00 149 ARG A C 1
ATOM 1192 O O . ARG A 1 149 ? -22.437 -6.046 40.769 1.00 89.00 149 ARG A O 1
ATOM 1199 N N . LYS A 1 150 ? -22.231 -6.911 38.698 1.00 89.69 150 LYS A N 1
ATOM 1200 C CA . LYS A 1 150 ? -23.451 -7.724 38.752 1.00 89.69 150 LYS A CA 1
ATOM 1201 C C . LYS A 1 150 ? -23.406 -8.750 39.891 1.00 89.69 150 LYS A C 1
ATOM 1203 O O . LYS A 1 150 ? -24.358 -8.835 40.660 1.00 89.69 150 LYS A O 1
ATOM 1208 N N . PHE A 1 151 ? -22.284 -9.451 40.074 1.00 87.25 151 PHE A N 1
ATOM 1209 C CA . PHE A 1 151 ? -22.106 -10.380 41.201 1.00 87.25 151 PHE A CA 1
ATOM 1210 C C . PHE A 1 151 ? -22.141 -9.682 42.572 1.00 87.25 151 PHE A C 1
ATOM 1212 O O . PHE A 1 151 ? -22.687 -10.223 43.537 1.00 87.25 151 PHE A O 1
ATOM 1219 N N . ALA A 1 152 ? -21.574 -8.477 42.673 1.00 82.69 152 ALA A N 1
ATOM 1220 C CA . ALA A 1 152 ? -21.594 -7.687 43.903 1.00 82.69 152 ALA A CA 1
ATOM 1221 C C . ALA A 1 152 ? -22.996 -7.149 44.244 1.00 82.69 152 ALA A C 1
ATOM 1223 O O . ALA A 1 152 ? -23.327 -7.012 45.422 1.00 82.69 152 ALA A O 1
ATOM 1224 N N . GLU A 1 153 ? -23.816 -6.836 43.237 1.00 83.00 153 GLU A N 1
ATOM 1225 C CA . GLU A 1 153 ? -25.216 -6.436 43.416 1.00 83.00 153 GLU A CA 1
ATOM 1226 C C . GLU A 1 153 ? -26.096 -7.638 43.802 1.00 83.00 153 GLU A C 1
ATOM 1228 O O . GLU A 1 153 ? -26.862 -7.531 44.757 1.00 83.00 153 GLU A O 1
ATOM 1233 N N . GLU A 1 154 ? -25.927 -8.802 43.163 1.00 75.69 154 GLU A N 1
ATOM 1234 C CA . GLU A 1 154 ? -26.646 -10.041 43.516 1.00 75.69 154 GLU A CA 1
ATOM 1235 C C . GLU A 1 154 ? -26.334 -10.514 44.948 1.00 75.69 154 GLU A C 1
ATOM 1237 O O . GLU A 1 154 ? -27.234 -10.933 45.672 1.00 75.69 154 GLU A O 1
ATOM 1242 N N . SER A 1 155 ? -25.086 -10.369 45.406 1.00 68.81 155 SER A N 1
ATOM 1243 C CA . SER A 1 155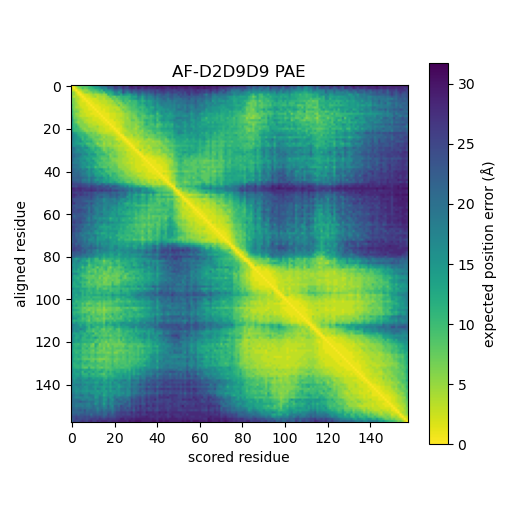 ? -24.679 -10.767 46.765 1.00 68.81 155 SER A CA 1
ATOM 1244 C C . SER A 1 155 ? -25.224 -9.861 47.879 1.00 68.81 155 SER A C 1
ATOM 1246 O O . SER A 1 155 ? -25.154 -10.239 49.042 1.00 68.81 155 SER A O 1
ATOM 1248 N N . LYS A 1 156 ? -25.734 -8.662 47.562 1.00 69.44 156 LYS A N 1
ATOM 1249 C CA . LYS A 1 156 ? -26.319 -7.725 48.547 1.00 69.44 156 LYS A CA 1
ATOM 1250 C C . LYS A 1 156 ? -27.821 -7.923 48.769 1.00 69.44 156 LYS A C 1
ATOM 1252 O O . LYS A 1 156 ? -28.380 -7.281 49.652 1.00 69.44 156 LYS A O 1
ATOM 1257 N N . VAL A 1 157 ? -28.473 -8.734 47.935 1.00 62.47 157 VAL A N 1
ATOM 1258 C CA . VAL A 1 157 ? -29.926 -8.980 47.975 1.00 62.47 157 VAL A CA 1
ATOM 1259 C C . VAL A 1 157 ? -30.266 -10.280 48.734 1.00 62.47 157 VAL A C 1
ATOM 1261 O O . VAL A 1 157 ? -31.437 -10.526 49.018 1.00 62.47 157 VAL A O 1
ATOM 1264 N N . CYS A 1 158 ? -29.254 -11.067 49.119 1.00 50.81 158 CYS A N 1
ATOM 1265 C CA . CYS A 1 158 ? -29.350 -12.186 50.066 1.00 50.81 158 CYS A CA 1
ATOM 1266 C C . CYS A 1 158 ? -28.964 -11.741 51.481 1.00 50.81 158 CYS A C 1
ATOM 1268 O O . CYS A 1 158 ? -29.588 -12.255 52.435 1.00 50.81 158 CYS A O 1
#

Foldseek 3Di:
DCPVVVVLLVVLQVVLQVQLVVVVVVLVVVLVVLVVVLVVLVVQLVPDPDPVSVVVSVVVNVVSVVVNVVSVVVVVCVQQARQDHSVLLVVLCVLCVVPVVLNVVSVVCSVVSHRDGNVNSVVSVVVSVVVVVVVVVVVVVVVVVVVVVVVVVVVVVD